Protein AF-A0A1V4WKY7-F1 (afdb_monomer_lite)

Radius of gyration: 33.49 Å; chains: 1; bounding box: 88×58×80 Å

Foldseek 3Di:
DDDDDDDDDDDDDDDDDDDPPPPPPDVVVVVVVCQVPDDPVVVVVVVVVVVVVVCVVCQVVQHWDKDADPDPVAGIWTQTNVRDIDGHHDPVSVLVVCVVVVNHD

Sequence (105 aa):
MKKKRAMNESSATSKQGKVPSVEKFDPLRDALYEFATMSIEDREKLAAESVRKAIAETHAAGLPSCHASDREDYKLCFLFPDGHREYFNTIEEGDAILEKHGLKR

Secondary structure (DSSP, 8-state):
------------------PPP-----HHHHHHHHHHHS-HHHHHHHHHHHHHHHHHHHHHTT--EEEE-SSTT-SEEEE-TTS-EEEESSHHHHHHHHHHTT---

pLDDT: mean 83.31, std 21.12, range [36.69, 98.06]

Structure (mmCIF, N/CA/C/O backbone):
data_AF-A0A1V4WKY7-F1
#
_entry.id   AF-A0A1V4WKY7-F1
#
loop_
_atom_site.group_PDB
_atom_site.id
_atom_site.type_symbol
_atom_site.label_atom_id
_atom_site.label_alt_id
_atom_site.label_comp_id
_atom_site.label_asym_id
_atom_site.label_entity_id
_atom_site.label_seq_id
_atom_site.pdbx_PDB_ins_code
_atom_site.Cartn_x
_atom_site.Cartn_y
_atom_site.Cartn_z
_atom_site.occupancy
_atom_site.B_iso_or_equiv
_atom_site.auth_seq_id
_atom_site.auth_comp_id
_atom_site.auth_asym_id
_atom_site.auth_atom_id
_atom_site.pdbx_PDB_model_num
ATOM 1 N N . MET A 1 1 ? -67.444 46.608 62.938 1.00 40.72 1 MET A N 1
ATOM 2 C CA . MET A 1 1 ? -67.984 45.834 61.790 1.00 40.72 1 MET A CA 1
ATOM 3 C C . MET A 1 1 ? -67.026 46.041 60.612 1.00 40.72 1 MET A C 1
ATOM 5 O O . MET A 1 1 ? -66.817 47.185 60.257 1.00 40.72 1 MET A O 1
ATOM 9 N N . LYS A 1 2 ? -66.164 45.071 60.244 1.00 38.47 2 LYS A N 1
ATOM 10 C CA . LYS A 1 2 ? -66.380 43.988 59.239 1.00 38.47 2 LYS A CA 1
ATOM 11 C C . LYS A 1 2 ? -66.787 44.589 57.871 1.00 38.47 2 LYS A C 1
ATOM 13 O O . LYS A 1 2 ? -67.861 45.156 57.809 1.00 38.47 2 LYS A O 1
ATOM 18 N N . LYS A 1 3 ? -66.016 44.528 56.773 1.00 43.56 3 LYS A N 1
ATOM 19 C CA . LYS A 1 3 ? -65.527 43.353 56.004 1.00 43.56 3 LYS A CA 1
ATOM 20 C C . LYS A 1 3 ? -64.457 43.828 54.987 1.00 43.56 3 LYS A C 1
ATOM 22 O O . LYS A 1 3 ? -64.659 44.849 54.352 1.00 43.56 3 LYS A O 1
ATOM 27 N N . LYS A 1 4 ? -63.249 43.250 54.984 1.00 46.62 4 LYS A N 1
ATOM 28 C CA . LYS A 1 4 ? -62.747 42.099 54.182 1.00 46.62 4 LYS A CA 1
ATOM 29 C C . LYS A 1 4 ? -62.306 42.450 52.745 1.00 46.62 4 LYS A C 1
ATOM 31 O O . LYS A 1 4 ? -63.135 42.598 51.859 1.00 46.62 4 LYS A O 1
ATOM 36 N N . ARG A 1 5 ? -60.978 42.454 52.547 1.00 45.88 5 ARG A N 1
ATOM 37 C CA . ARG A 1 5 ? -60.290 42.147 51.280 1.00 45.88 5 ARG A CA 1
ATOM 38 C C . ARG A 1 5 ? -60.575 40.687 50.880 1.00 45.88 5 ARG A C 1
ATOM 40 O O . ARG A 1 5 ? -60.471 39.805 51.730 1.00 45.88 5 ARG A O 1
ATOM 47 N N . ALA A 1 6 ? -60.863 40.459 49.604 1.00 45.25 6 ALA A N 1
ATOM 48 C CA . ALA A 1 6 ? -60.727 39.193 48.872 1.00 45.25 6 ALA A CA 1
ATOM 49 C C . ALA A 1 6 ? -60.013 39.588 47.563 1.00 45.25 6 ALA A C 1
ATOM 51 O O . ALA A 1 6 ? -60.453 40.536 46.923 1.00 45.25 6 ALA A O 1
ATOM 52 N N . MET A 1 7 ? -58.761 39.220 47.281 1.00 37.47 7 MET A N 1
ATOM 53 C CA . MET A 1 7 ? -58.179 37.912 46.948 1.00 37.47 7 MET A CA 1
ATOM 54 C C . MET A 1 7 ? -58.867 37.147 45.807 1.00 37.47 7 MET A C 1
ATOM 56 O O . MET A 1 7 ? -59.985 36.682 45.976 1.00 37.47 7 MET A O 1
ATOM 60 N N . ASN A 1 8 ? -58.065 36.973 44.743 1.00 37.97 8 ASN A N 1
ATOM 61 C CA . ASN A 1 8 ? -58.014 35.911 43.733 1.00 37.97 8 ASN A CA 1
ATOM 62 C C . ASN A 1 8 ? -59.199 35.702 42.783 1.00 37.97 8 ASN A C 1
ATOM 64 O O . ASN A 1 8 ? -60.292 35.366 43.204 1.00 37.97 8 ASN A O 1
ATOM 68 N N . GLU A 1 9 ? -58.906 35.739 41.479 1.00 36.69 9 GLU A N 1
ATOM 69 C CA . GLU A 1 9 ? -58.621 34.518 40.708 1.00 36.69 9 GLU A CA 1
ATOM 70 C C . GLU A 1 9 ? -57.941 34.896 39.380 1.00 36.69 9 GLU A C 1
ATOM 72 O O . GLU A 1 9 ? -58.552 35.447 38.468 1.00 36.69 9 GLU A O 1
ATOM 77 N N . SER A 1 10 ? -56.629 34.649 39.301 1.00 41.56 10 SER A N 1
ATOM 78 C CA . SER A 1 10 ? -55.885 34.662 38.041 1.00 41.56 10 SER A CA 1
ATOM 79 C C . SER A 1 10 ? -56.159 33.339 37.341 1.00 41.56 10 SER A C 1
ATOM 81 O O . SER A 1 10 ? -55.883 32.268 37.885 1.00 41.56 10 SER A O 1
ATOM 83 N N . SER A 1 11 ? -56.756 33.432 36.160 1.00 42.91 11 SER A N 1
ATOM 84 C CA . SER A 1 11 ? -57.131 32.316 35.307 1.00 42.91 11 SER A CA 1
ATOM 85 C C . SER A 1 11 ? -55.936 31.412 35.013 1.00 42.91 11 SER A C 1
ATOM 87 O O . SER A 1 11 ? -54.947 31.830 34.406 1.00 42.91 11 SER A O 1
ATOM 89 N N . ALA A 1 12 ? -56.073 30.146 35.396 1.00 46.88 12 ALA A N 1
ATOM 90 C CA . ALA A 1 12 ? -55.247 29.064 34.907 1.00 46.88 12 ALA A CA 1
ATOM 91 C C . ALA A 1 12 ? -55.397 28.948 33.383 1.00 46.88 12 ALA A C 1
ATOM 93 O O . ALA A 1 12 ? -56.441 28.552 32.871 1.00 46.88 12 ALA A O 1
ATOM 94 N N . THR A 1 13 ? -54.324 29.237 32.655 1.00 40.91 13 THR A N 1
ATOM 95 C CA . THR A 1 13 ? -54.099 28.661 31.329 1.00 40.91 13 THR A CA 1
ATOM 96 C C . THR A 1 13 ? -52.774 27.929 31.365 1.00 40.91 13 THR A C 1
ATOM 98 O O . THR A 1 13 ? -51.706 28.519 31.213 1.00 40.91 13 THR A O 1
ATOM 101 N N . SER A 1 14 ? -52.864 26.620 31.585 1.00 50.03 14 SER A N 1
ATOM 102 C CA . SER A 1 14 ? -51.807 25.675 31.267 1.00 50.03 14 SER A CA 1
ATOM 103 C C . SER A 1 14 ? -51.490 25.782 29.776 1.00 50.03 14 SER A C 1
ATOM 105 O O . SER A 1 14 ? -52.348 25.488 28.940 1.00 50.03 14 SER A O 1
ATOM 107 N N . LYS A 1 15 ? -50.267 26.169 29.426 1.00 52.97 15 LYS A N 1
ATOM 108 C CA . LYS A 1 15 ? -49.705 25.842 28.117 1.00 52.97 15 LYS A CA 1
ATOM 109 C C . LYS A 1 15 ? -48.376 25.148 28.334 1.00 52.97 15 LYS A C 1
ATOM 111 O O . LYS A 1 15 ? -47.514 25.633 29.060 1.00 52.97 15 LYS A O 1
ATOM 116 N N . GLN A 1 16 ? -48.348 23.950 27.766 1.00 42.03 16 GLN A N 1
ATOM 117 C CA . GLN A 1 16 ? -47.354 22.900 27.849 1.00 42.03 16 GLN A CA 1
ATOM 118 C C . GLN A 1 16 ? -45.920 23.417 27.993 1.00 42.03 16 GLN A C 1
ATOM 120 O O . GLN A 1 16 ? -45.460 24.246 27.207 1.00 42.03 16 GLN A O 1
ATOM 125 N N . GLY A 1 17 ? -45.197 22.837 28.955 1.00 43.53 17 GLY A N 1
ATOM 126 C CA . GLY A 1 17 ? -43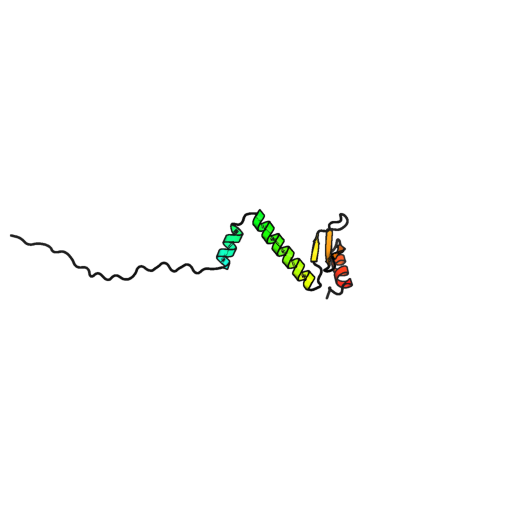.744 22.870 28.957 1.00 43.53 17 GLY A CA 1
ATOM 127 C C . GLY A 1 17 ? -43.234 22.436 27.586 1.00 43.53 17 GLY A C 1
ATOM 128 O O . GLY A 1 17 ? -43.633 21.400 27.054 1.00 43.53 17 GLY A O 1
ATOM 129 N N . LYS A 1 18 ? -42.389 23.276 26.995 1.00 44.59 18 LYS A N 1
ATOM 130 C CA . LYS A 1 18 ? -41.635 22.952 25.793 1.00 44.59 18 LYS A CA 1
ATOM 131 C C . LYS A 1 18 ? -40.777 21.737 26.136 1.00 44.59 18 LYS A C 1
ATOM 133 O O . LYS A 1 18 ? -39.793 21.866 26.859 1.00 44.59 18 LYS A O 1
ATOM 138 N N . VAL A 1 19 ? -41.201 20.562 25.678 1.00 48.84 19 VAL A N 1
ATOM 139 C CA . VAL A 1 19 ? -40.383 19.349 25.709 1.00 48.84 19 VAL A CA 1
ATOM 140 C C . VAL A 1 19 ? -39.058 19.731 25.045 1.00 48.84 19 VAL A C 1
ATOM 142 O O . VAL A 1 19 ? -39.107 20.293 23.942 1.00 48.84 19 VAL A O 1
ATOM 145 N N . PRO A 1 20 ? -37.896 19.556 25.702 1.00 47.28 20 PRO A N 1
ATOM 146 C CA . PRO A 1 20 ? -36.627 19.860 25.065 1.00 47.28 20 PRO A CA 1
ATOM 147 C C . PRO A 1 20 ? -36.578 19.057 23.770 1.00 47.28 20 PRO A C 1
ATOM 149 O O . PRO A 1 20 ? -36.844 17.855 23.761 1.00 47.28 20 PRO A O 1
ATOM 152 N N . SER A 1 21 ? -36.353 19.759 22.661 1.00 52.69 21 SER A N 1
ATOM 153 C CA . SER A 1 21 ? -36.170 19.138 21.359 1.00 52.69 21 SER A CA 1
ATOM 154 C C . SER A 1 21 ? -35.102 18.071 21.519 1.00 52.69 21 SER A C 1
ATOM 156 O O . SER A 1 21 ? -33.977 18.408 21.884 1.00 52.69 21 SER A O 1
ATOM 158 N N . VAL A 1 22 ? -35.478 16.812 21.294 1.00 56.19 22 VAL A N 1
ATOM 159 C CA . VAL A 1 22 ? -34.547 15.688 21.214 1.00 56.19 22 VAL A CA 1
ATOM 160 C C . VAL A 1 22 ? -33.422 16.142 20.290 1.00 56.19 22 VAL A C 1
ATOM 162 O O . VAL A 1 22 ? -33.697 16.492 19.137 1.00 56.19 22 VAL A O 1
ATOM 165 N N . GLU A 1 23 ? -32.205 16.280 20.825 1.00 62.53 23 GLU A N 1
ATOM 166 C CA . GLU A 1 23 ? -31.050 16.662 20.019 1.00 62.53 23 GLU A CA 1
ATOM 167 C C . GLU A 1 23 ? -31.008 15.722 18.821 1.00 62.53 23 GLU A C 1
ATOM 169 O O . GLU A 1 23 ? -31.049 14.499 18.970 1.00 62.53 23 GLU A O 1
ATOM 174 N N . LYS A 1 24 ? -31.032 16.299 17.620 1.00 63.31 24 LYS A N 1
ATOM 175 C CA . LYS A 1 24 ? -30.932 15.518 16.396 1.00 63.31 24 LYS A CA 1
ATOM 176 C C . LYS A 1 24 ? -29.623 14.742 16.465 1.00 63.31 24 LYS A C 1
ATOM 178 O O . LYS A 1 24 ? -28.566 15.347 16.607 1.00 63.31 24 LYS A O 1
ATOM 183 N N . PHE A 1 25 ? -29.744 13.425 16.371 1.00 65.06 25 PHE A N 1
ATOM 184 C CA . PHE A 1 25 ? -28.647 12.493 16.177 1.00 65.06 25 PHE A CA 1
ATOM 185 C C . PHE A 1 25 ? -27.837 12.971 14.965 1.00 65.06 25 PHE A C 1
ATOM 187 O O . PHE A 1 25 ? -28.341 12.946 13.839 1.00 65.06 25 PHE A O 1
ATOM 194 N N . ASP A 1 26 ? -26.638 13.496 15.206 1.00 83.88 26 ASP A N 1
ATOM 195 C CA . ASP A 1 26 ? -25.696 13.852 14.152 1.00 83.88 26 ASP A CA 1
ATOM 196 C C . ASP A 1 26 ? -24.636 12.746 14.124 1.00 83.88 26 ASP A C 1
ATOM 198 O O . ASP A 1 26 ? -23.714 12.757 14.944 1.00 83.88 26 ASP A O 1
ATOM 202 N N . PRO A 1 27 ? -24.766 11.767 13.213 1.00 84.56 27 PRO A N 1
ATOM 203 C CA . PRO A 1 27 ? -23.890 10.603 13.196 1.00 84.56 27 PRO A CA 1
ATOM 204 C C . PRO A 1 27 ? -22.424 10.973 12.939 1.00 84.56 27 PRO A C 1
ATOM 206 O O . PRO A 1 27 ? -21.537 10.230 13.345 1.00 84.56 27 PRO A O 1
ATOM 209 N N . LEU A 1 28 ? -22.148 12.115 12.298 1.00 88.94 28 LEU A N 1
ATOM 210 C CA . LEU A 1 28 ? -20.782 12.605 12.112 1.00 88.94 28 LEU A CA 1
ATOM 211 C C . LEU A 1 28 ? -20.226 13.182 13.411 1.00 88.94 28 LEU A C 1
ATOM 213 O O . LEU A 1 28 ? -19.090 12.879 13.770 1.00 88.94 28 LEU A O 1
ATOM 217 N N . ARG A 1 29 ? -21.019 13.985 14.131 1.00 89.75 29 ARG A N 1
ATOM 218 C CA . ARG A 1 29 ? -20.627 14.525 15.442 1.00 89.75 29 ARG A CA 1
ATOM 219 C C . ARG A 1 29 ? -20.303 13.400 16.419 1.00 89.75 29 ARG A C 1
ATOM 221 O O . ARG A 1 29 ? -19.265 13.446 17.076 1.00 89.75 29 ARG A O 1
ATOM 228 N N . ASP A 1 30 ? -21.179 12.406 16.492 1.00 89.38 30 ASP A N 1
ATOM 229 C CA . ASP A 1 30 ? -21.063 11.324 17.462 1.00 89.38 30 ASP A CA 1
ATOM 230 C C . ASP A 1 30 ? -19.881 10.402 17.107 1.00 89.38 30 ASP A C 1
ATOM 232 O O . ASP A 1 30 ? -19.055 10.118 17.972 1.00 89.38 30 ASP A O 1
ATOM 236 N N . ALA A 1 31 ? -19.684 10.062 15.825 1.00 89.25 31 ALA A N 1
ATOM 237 C CA . ALA A 1 31 ? -18.517 9.294 15.376 1.00 89.25 31 ALA A CA 1
ATOM 238 C C . ALA A 1 31 ? -17.182 10.027 15.607 1.00 89.25 31 ALA A C 1
ATOM 240 O O . ALA A 1 31 ? -16.183 9.411 15.983 1.00 89.25 31 ALA A O 1
ATOM 241 N N . LEU A 1 32 ? -17.142 11.351 15.407 1.00 91.06 32 LEU A N 1
ATOM 242 C CA . LEU A 1 32 ? -15.952 12.153 15.706 1.00 91.06 32 LEU A CA 1
ATOM 243 C C . LEU A 1 32 ? -15.659 12.190 17.207 1.00 91.06 32 LEU A C 1
ATOM 245 O O . LEU A 1 32 ? -14.493 12.138 17.600 1.00 91.06 32 LEU A O 1
ATOM 249 N N . TYR A 1 33 ? -16.696 12.263 18.043 1.00 92.31 33 TYR A N 1
ATOM 250 C CA . TYR A 1 33 ? -16.546 12.215 19.493 1.00 92.31 33 TYR A CA 1
ATOM 251 C C . TYR A 1 33 ? -16.051 10.842 19.966 1.00 92.31 33 TYR A C 1
ATOM 253 O O . TYR A 1 33 ? -15.104 10.775 20.750 1.00 92.31 33 TYR A O 1
ATOM 261 N N . GLU A 1 34 ? -16.620 9.752 19.444 1.00 91.69 34 GLU A N 1
ATOM 262 C CA . GLU A 1 34 ? -16.135 8.390 19.693 1.00 91.69 34 GLU A CA 1
ATOM 263 C C . GLU A 1 34 ? -14.660 8.263 19.305 1.00 91.69 34 GLU A C 1
ATOM 265 O O . GLU A 1 34 ? -13.833 7.899 20.138 1.00 91.69 34 GLU A O 1
ATOM 270 N N . PHE A 1 35 ? -14.285 8.673 18.089 1.00 92.38 35 PHE A N 1
ATOM 271 C CA . PHE A 1 35 ? -12.892 8.627 17.646 1.00 92.38 35 PHE A CA 1
ATOM 272 C C . PHE A 1 35 ? -11.950 9.461 18.527 1.00 92.38 35 PHE A C 1
ATOM 274 O O . PHE A 1 35 ? -10.849 9.014 18.858 1.00 92.38 35 PHE A O 1
ATOM 281 N N . ALA A 1 36 ? -12.364 10.668 18.920 1.00 92.12 36 ALA A N 1
ATOM 282 C CA . ALA A 1 36 ? -11.559 11.557 19.754 1.00 92.12 36 ALA A CA 1
ATOM 283 C C . ALA A 1 36 ? -11.343 11.005 21.172 1.00 92.12 36 ALA A C 1
ATOM 285 O O . ALA A 1 36 ? -10.318 11.298 21.792 1.00 92.12 36 ALA A O 1
ATOM 286 N N . THR A 1 37 ? -12.292 10.208 21.668 1.00 96.38 37 THR A N 1
ATOM 287 C CA . THR A 1 37 ? -12.271 9.621 23.015 1.00 96.38 37 THR A CA 1
ATOM 288 C C . THR A 1 37 ? -11.741 8.186 23.060 1.00 96.38 37 THR A C 1
ATOM 290 O O . THR A 1 37 ? -11.497 7.676 24.153 1.00 96.38 37 THR A O 1
ATOM 293 N N . MET A 1 38 ? -11.487 7.551 21.910 1.00 95.69 38 MET A N 1
ATOM 294 C CA . MET A 1 38 ? -10.845 6.235 21.840 1.00 95.69 38 MET A CA 1
ATOM 295 C C . MET A 1 38 ? -9.450 6.225 22.478 1.00 95.69 38 MET A C 1
ATOM 297 O O . MET A 1 38 ? -8.691 7.205 22.434 1.00 95.69 38 MET A O 1
ATOM 301 N N . SER A 1 39 ? -9.063 5.059 22.998 1.00 97.69 39 SER A N 1
ATOM 302 C CA . SER A 1 39 ? -7.687 4.810 23.417 1.00 97.69 39 SER A CA 1
ATOM 303 C C . SER A 1 39 ? -6.714 4.926 22.229 1.00 97.69 39 SER A C 1
ATOM 305 O O . SER A 1 39 ? -7.111 4.985 21.060 1.00 97.69 39 SER A O 1
ATOM 307 N N . ILE A 1 40 ? -5.414 5.024 22.513 1.00 95.62 40 ILE A N 1
ATOM 308 C CA . ILE A 1 40 ? -4.392 5.000 21.454 1.00 95.62 40 ILE A CA 1
ATOM 309 C C . ILE A 1 40 ? -4.374 3.620 20.783 1.00 95.62 40 ILE A C 1
ATOM 311 O O . ILE A 1 40 ? -4.385 3.552 19.559 1.00 95.62 40 ILE A O 1
ATOM 315 N N . GLU A 1 41 ? -4.449 2.545 21.570 1.00 96.94 41 GLU A N 1
ATOM 316 C CA . GLU A 1 41 ? -4.460 1.160 21.081 1.00 96.94 41 GLU A CA 1
ATOM 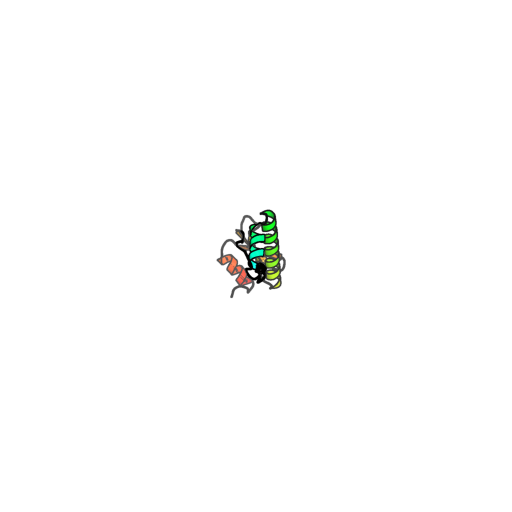317 C C . GLU A 1 41 ? -5.637 0.890 20.128 1.00 96.94 41 GLU A C 1
ATOM 319 O O . GLU A 1 41 ? -5.457 0.343 19.040 1.00 96.94 41 GLU A O 1
ATOM 324 N N . ASP A 1 42 ? -6.843 1.346 20.478 1.00 95.69 42 ASP A N 1
ATOM 325 C CA . ASP A 1 42 ? -8.019 1.181 19.614 1.00 95.69 42 ASP A CA 1
ATOM 326 C C . ASP A 1 42 ? -7.893 1.990 18.320 1.00 95.69 42 ASP A C 1
ATOM 328 O O . ASP A 1 42 ? -8.290 1.525 17.248 1.00 95.69 42 ASP A O 1
ATOM 332 N N . ARG A 1 43 ? -7.288 3.184 18.387 1.00 95.25 43 ARG A N 1
ATOM 333 C CA . ARG A 1 43 ? -6.996 3.992 17.196 1.00 95.25 43 ARG A CA 1
ATOM 334 C C . ARG A 1 43 ? -5.972 3.320 16.289 1.00 95.25 43 ARG A C 1
ATOM 336 O O . ARG A 1 43 ? -6.166 3.315 15.075 1.00 95.25 43 ARG A O 1
ATOM 343 N N . GLU A 1 44 ? -4.924 2.726 16.852 1.00 96.50 44 GLU A N 1
ATOM 344 C CA . GLU A 1 44 ? -3.935 1.950 16.099 1.00 96.50 44 GLU A CA 1
ATOM 345 C C . GLU A 1 44 ? -4.581 0.738 15.423 1.00 96.50 44 GLU A C 1
ATOM 347 O O . GLU A 1 44 ? -4.349 0.491 14.236 1.00 96.50 44 GLU A O 1
ATOM 352 N N . LYS A 1 45 ? -5.461 0.021 16.132 1.00 96.31 45 LYS A N 1
ATOM 353 C CA . LYS A 1 45 ? -6.206 -1.110 15.573 1.00 96.31 45 LYS A CA 1
ATOM 354 C C . LYS A 1 45 ? -7.128 -0.683 14.430 1.00 96.31 45 LYS A C 1
ATOM 356 O O . LYS A 1 45 ? -7.102 -1.308 13.367 1.00 96.31 45 LYS A O 1
ATOM 361 N N . LEU A 1 46 ? -7.897 0.391 14.618 1.00 95.06 46 LEU A N 1
ATOM 362 C CA . LEU A 1 46 ? -8.776 0.944 13.586 1.00 95.06 46 LEU A CA 1
ATOM 363 C C . LEU A 1 46 ? -7.979 1.371 12.344 1.00 95.06 46 LEU A C 1
ATOM 365 O O . LEU A 1 46 ? -8.376 1.075 11.212 1.00 95.06 46 LEU A O 1
ATOM 369 N N . ALA A 1 47 ? -6.834 2.029 12.542 1.00 94.12 47 ALA A N 1
ATOM 370 C CA . ALA A 1 47 ? -5.943 2.422 11.457 1.00 94.12 47 ALA A CA 1
ATOM 371 C C . ALA A 1 47 ? -5.389 1.196 10.714 1.00 94.12 47 ALA A C 1
ATOM 373 O O . ALA A 1 47 ? -5.468 1.137 9.487 1.00 94.12 47 ALA A O 1
ATOM 374 N N . ALA A 1 48 ? -4.907 0.181 11.435 1.00 94.81 48 ALA A N 1
ATOM 375 C CA . ALA A 1 48 ? -4.390 -1.050 10.840 1.00 94.81 48 ALA A CA 1
ATOM 376 C C . ALA A 1 48 ? -5.460 -1.799 10.025 1.00 94.81 48 ALA A C 1
ATOM 378 O O . ALA A 1 48 ? -5.184 -2.289 8.930 1.00 94.81 48 ALA A O 1
ATOM 379 N N . GLU A 1 49 ? -6.696 -1.878 10.524 1.00 96.62 49 GLU A N 1
ATOM 380 C CA . GLU A 1 49 ? -7.821 -2.459 9.783 1.00 96.62 49 GLU A CA 1
ATOM 381 C C . GLU A 1 49 ? -8.157 -1.671 8.516 1.00 96.62 49 GLU A C 1
ATOM 383 O O . GLU A 1 49 ? -8.387 -2.274 7.466 1.00 96.62 49 GLU A O 1
ATOM 388 N N . SER A 1 50 ? -8.137 -0.342 8.594 1.00 95.88 50 SER A N 1
ATOM 389 C CA . SER A 1 50 ? -8.394 0.535 7.448 1.00 95.88 50 SER A CA 1
ATOM 390 C C . SER A 1 50 ? -7.321 0.376 6.369 1.00 95.88 50 SER A C 1
ATOM 392 O O . SER A 1 50 ? -7.646 0.207 5.195 1.00 95.88 50 SER A O 1
ATOM 394 N N . VAL A 1 51 ? -6.044 0.331 6.763 1.00 94.44 51 VAL A N 1
ATOM 395 C CA . VAL A 1 51 ? -4.916 0.101 5.846 1.00 94.44 51 VAL A CA 1
ATOM 396 C C . VAL A 1 51 ? -5.008 -1.278 5.188 1.00 94.44 51 VAL A C 1
ATOM 398 O O . VAL A 1 51 ? -4.838 -1.383 3.975 1.00 94.44 51 VAL A O 1
ATOM 401 N N . ARG A 1 52 ? -5.344 -2.335 5.943 1.00 95.56 52 ARG A N 1
ATOM 402 C CA . ARG A 1 52 ? -5.540 -3.684 5.377 1.00 95.56 52 ARG A CA 1
ATOM 403 C C . ARG A 1 52 ? -6.629 -3.712 4.305 1.00 95.56 52 ARG A C 1
ATOM 405 O O . ARG A 1 52 ? -6.426 -4.336 3.267 1.00 95.56 52 ARG A O 1
ATOM 412 N N . LYS A 1 53 ? -7.756 -3.030 4.537 1.00 97.25 53 LYS A N 1
ATOM 413 C CA . LYS A 1 53 ? -8.839 -2.919 3.547 1.00 97.25 53 LYS A CA 1
ATOM 414 C C . LYS A 1 53 ? -8.379 -2.172 2.296 1.00 97.25 53 LYS A C 1
ATOM 416 O O . LYS A 1 53 ? -8.560 -2.687 1.200 1.00 97.25 53 LYS A O 1
ATOM 421 N N . ALA A 1 54 ? -7.706 -1.033 2.457 1.00 96.44 54 ALA A N 1
ATOM 422 C CA . ALA A 1 54 ? -7.193 -0.253 1.331 1.00 96.44 54 ALA A CA 1
ATOM 423 C C . ALA A 1 54 ? -6.190 -1.045 0.470 1.00 96.44 54 ALA A C 1
ATOM 425 O O . ALA A 1 54 ? -6.257 -1.000 -0.759 1.00 96.44 54 ALA A O 1
ATOM 426 N N . ILE A 1 55 ? -5.288 -1.813 1.094 1.00 95.94 55 ILE A N 1
ATOM 427 C CA . ILE A 1 55 ? -4.357 -2.696 0.374 1.00 95.94 55 ILE A CA 1
ATOM 428 C C . ILE A 1 55 ? -5.127 -3.775 -0.390 1.00 95.94 55 ILE A C 1
ATOM 430 O O . ILE A 1 55 ? -4.868 -3.977 -1.573 1.00 95.94 55 ILE A O 1
ATOM 434 N N . ALA A 1 56 ? -6.089 -4.438 0.259 1.00 96.56 56 ALA A N 1
ATOM 435 C CA . ALA A 1 56 ? -6.885 -5.487 -0.372 1.00 96.56 56 ALA A CA 1
ATOM 436 C C . ALA A 1 56 ? -7.682 -4.964 -1.580 1.00 96.56 56 ALA A C 1
ATOM 438 O O . ALA A 1 56 ? -7.702 -5.612 -2.622 1.00 96.56 56 ALA A O 1
ATOM 439 N N . GLU A 1 57 ? -8.291 -3.781 -1.472 1.00 97.81 57 GLU A N 1
ATOM 440 C CA . GLU A 1 57 ? -9.000 -3.126 -2.579 1.00 97.81 57 GLU A CA 1
ATOM 441 C C . GLU A 1 57 ? -8.050 -2.736 -3.720 1.00 97.81 57 GLU A C 1
ATOM 443 O O . GLU A 1 57 ? -8.353 -2.980 -4.887 1.00 97.81 57 GLU A O 1
ATOM 448 N N . THR A 1 58 ? -6.871 -2.200 -3.390 1.00 96.81 58 THR A N 1
ATOM 449 C CA . THR A 1 58 ? -5.826 -1.864 -4.373 1.00 96.81 58 THR A CA 1
ATOM 450 C C . THR A 1 58 ? -5.377 -3.110 -5.139 1.00 96.81 58 THR A C 1
ATOM 452 O O . THR A 1 58 ? -5.314 -3.104 -6.369 1.00 96.81 58 THR A O 1
ATOM 455 N N . HIS A 1 59 ? -5.133 -4.210 -4.423 1.00 97.31 59 HIS A N 1
ATOM 456 C CA . HIS A 1 59 ? -4.746 -5.487 -5.019 1.00 97.31 59 HIS A CA 1
ATOM 457 C C . HIS A 1 59 ? -5.871 -6.108 -5.851 1.00 97.31 59 HIS A C 1
ATOM 459 O O . HIS A 1 59 ? -5.609 -6.621 -6.937 1.00 97.31 59 HIS A O 1
ATOM 465 N N . ALA A 1 60 ? -7.125 -6.004 -5.404 1.00 97.06 60 ALA A N 1
ATOM 466 C CA . ALA A 1 60 ? -8.290 -6.450 -6.169 1.00 97.06 60 ALA A CA 1
ATOM 467 C C . ALA A 1 60 ? -8.470 -5.671 -7.485 1.00 97.06 60 ALA A C 1
ATOM 469 O O . ALA A 1 60 ? -8.986 -6.221 -8.456 1.00 97.06 60 ALA A O 1
ATOM 470 N N . ALA A 1 61 ? -8.005 -4.419 -7.545 1.00 96.25 61 ALA A N 1
ATOM 471 C CA . ALA A 1 61 ? -7.959 -3.617 -8.767 1.00 96.25 61 ALA A CA 1
ATOM 472 C C . ALA A 1 61 ? -6.771 -3.957 -9.692 1.00 96.25 61 ALA A C 1
ATOM 474 O O . ALA A 1 61 ? -6.606 -3.322 -10.733 1.00 96.25 61 ALA A O 1
ATOM 475 N N . GLY A 1 62 ? -5.936 -4.938 -9.330 1.00 95.31 62 GLY A N 1
ATOM 476 C CA . GLY A 1 62 ? -4.746 -5.320 -10.092 1.00 95.31 62 GLY A CA 1
ATOM 477 C C . GLY A 1 62 ? -3.564 -4.360 -9.928 1.00 95.31 62 GLY A C 1
ATOM 478 O O . GLY A 1 62 ? -2.628 -4.412 -10.722 1.00 95.31 62 GLY A O 1
ATOM 479 N N . LEU A 1 63 ? -3.597 -3.479 -8.924 1.00 96.69 63 LEU A N 1
ATOM 480 C CA . LEU A 1 63 ? -2.573 -2.459 -8.700 1.00 96.69 63 LEU A CA 1
ATOM 481 C C . LEU A 1 63 ? -1.630 -2.857 -7.553 1.00 96.69 63 LEU A C 1
ATOM 483 O O . LEU A 1 63 ? -2.063 -3.514 -6.604 1.00 96.69 63 LEU A O 1
ATOM 487 N N . PRO A 1 64 ? -0.349 -2.451 -7.590 1.00 97.44 64 PRO A N 1
ATOM 488 C CA . PRO A 1 64 ? 0.556 -2.605 -6.462 1.00 97.44 64 PRO A CA 1
ATOM 489 C C . PRO A 1 64 ? 0.241 -1.598 -5.349 1.00 97.44 64 PRO A C 1
ATOM 491 O O . PRO A 1 64 ? -0.301 -0.520 -5.587 1.00 97.44 64 PRO A O 1
ATOM 494 N N . SER A 1 65 ? 0.655 -1.923 -4.125 1.00 97.06 65 SER A N 1
ATOM 495 C CA . SER A 1 65 ? 0.697 -0.983 -2.994 1.00 97.06 65 SER A CA 1
ATOM 496 C C . SER A 1 65 ? 2.146 -0.641 -2.635 1.00 97.06 65 SER A C 1
ATOM 498 O O . SER A 1 65 ? 3.036 -1.472 -2.800 1.00 97.06 65 SER A O 1
ATOM 500 N N . CYS A 1 66 ? 2.403 0.583 -2.169 1.00 96.31 66 CYS A N 1
ATOM 501 C CA . CYS A 1 66 ? 3.743 1.042 -1.785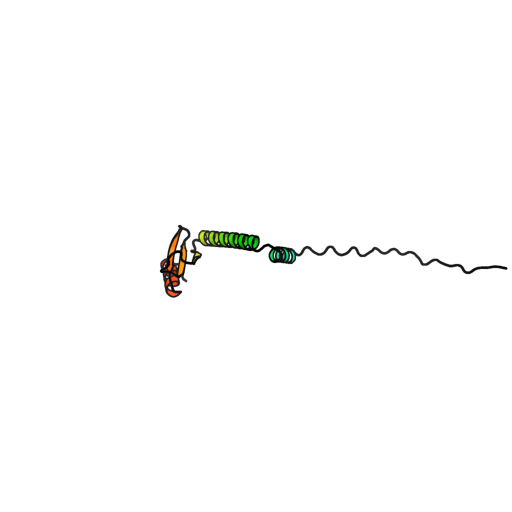 1.00 96.31 66 CYS A CA 1
ATOM 502 C C . CYS A 1 66 ? 3.973 0.857 -0.277 1.00 96.31 66 CYS A C 1
ATOM 504 O O . CYS A 1 66 ? 3.121 1.237 0.526 1.00 96.31 66 CYS A O 1
ATOM 506 N N . HIS A 1 67 ? 5.122 0.293 0.099 1.00 95.25 67 HIS A N 1
ATOM 507 C CA . HIS A 1 67 ? 5.495 -0.036 1.478 1.00 95.25 67 HIS A CA 1
ATOM 508 C C . HIS A 1 67 ? 6.927 0.393 1.786 1.00 95.25 67 HIS A C 1
ATOM 510 O O . HIS A 1 67 ? 7.756 0.525 0.884 1.00 95.25 67 HIS A O 1
ATOM 516 N N . ALA A 1 68 ? 7.239 0.526 3.076 1.00 94.88 68 ALA A N 1
ATOM 517 C CA . ALA A 1 68 ? 8.625 0.542 3.527 1.00 94.88 68 ALA A CA 1
ATOM 518 C C . ALA A 1 68 ? 9.320 -0.775 3.144 1.00 94.88 68 ALA A C 1
ATOM 520 O O . ALA A 1 68 ? 8.709 -1.847 3.180 1.00 94.88 68 ALA A O 1
ATOM 521 N N . SER A 1 69 ? 10.589 -0.678 2.754 1.00 95.56 69 SER A N 1
ATOM 522 C CA . SER A 1 69 ? 11.416 -1.845 2.454 1.00 95.56 69 SER A CA 1
ATOM 523 C C . SER A 1 69 ? 11.714 -2.650 3.722 1.00 95.56 69 SER A C 1
ATOM 525 O O . SER A 1 69 ? 11.964 -2.086 4.786 1.00 95.56 69 SER A O 1
ATOM 527 N N . ASP A 1 70 ? 11.727 -3.973 3.589 1.00 93.56 70 ASP A N 1
ATOM 528 C CA . ASP A 1 70 ? 12.255 -4.921 4.574 1.00 93.56 70 ASP A CA 1
ATOM 529 C C . ASP A 1 70 ? 13.747 -5.239 4.356 1.00 93.56 70 ASP A C 1
ATOM 531 O O . ASP A 1 70 ? 14.349 -5.971 5.140 1.00 93.56 70 ASP A O 1
ATOM 535 N N . ARG A 1 71 ? 14.357 -4.677 3.305 1.00 93.50 71 ARG A N 1
ATOM 536 C CA . ARG A 1 71 ? 15.781 -4.805 2.985 1.00 93.50 71 ARG A CA 1
ATOM 537 C C . ARG A 1 71 ? 16.537 -3.512 3.274 1.00 93.50 71 ARG A C 1
ATOM 539 O O . ARG A 1 71 ? 16.047 -2.434 2.946 1.00 93.50 71 ARG A O 1
ATOM 546 N N . GLU A 1 72 ? 17.752 -3.629 3.808 1.00 93.19 72 GLU A N 1
ATOM 547 C CA . GLU A 1 72 ? 18.595 -2.485 4.199 1.00 93.19 72 GLU A CA 1
ATOM 548 C C . GLU A 1 72 ? 19.086 -1.630 3.017 1.0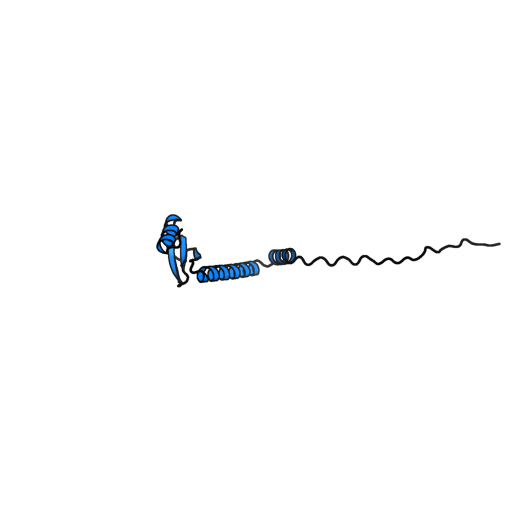0 93.19 72 GLU A C 1
ATOM 550 O O . GLU A 1 72 ? 19.365 -0.445 3.185 1.00 93.19 72 GLU A O 1
ATOM 555 N N . ASP A 1 73 ? 19.191 -2.209 1.818 1.00 96.12 73 ASP A N 1
ATOM 556 C CA . ASP A 1 73 ? 19.690 -1.553 0.603 1.00 96.12 73 ASP A CA 1
ATOM 557 C C . ASP A 1 73 ? 18.637 -0.699 -0.124 1.00 96.12 73 ASP A C 1
ATOM 559 O O . ASP A 1 73 ? 18.970 0.047 -1.053 1.00 96.12 73 ASP A O 1
ATOM 563 N N . TYR A 1 74 ? 17.378 -0.768 0.314 1.00 96.56 74 TYR A N 1
ATOM 564 C CA . TYR A 1 74 ? 16.262 -0.060 -0.301 1.00 96.56 74 TYR A CA 1
ATOM 565 C C . TYR A 1 74 ? 15.421 0.690 0.727 1.00 96.56 74 TYR A C 1
ATOM 567 O O . TYR A 1 74 ? 15.264 0.258 1.864 1.00 96.56 74 TYR A O 1
ATOM 575 N N . LYS A 1 75 ? 14.829 1.815 0.319 1.00 95.75 75 LYS A N 1
ATOM 576 C CA . LYS A 1 75 ? 13.918 2.597 1.171 1.00 95.75 75 LYS A CA 1
ATOM 577 C C . LYS A 1 75 ? 12.477 2.112 1.075 1.00 95.75 75 LYS A C 1
ATOM 579 O O . LYS A 1 75 ? 11.776 2.055 2.085 1.00 95.75 75 LYS A O 1
ATOM 584 N N . LEU A 1 76 ? 12.029 1.781 -0.134 1.00 97.62 76 LEU A N 1
ATOM 585 C CA . LEU A 1 76 ? 10.639 1.452 -0.434 1.00 97.62 76 LEU A CA 1
ATOM 586 C C . LEU A 1 76 ? 10.542 0.205 -1.314 1.00 97.62 76 LEU A C 1
ATOM 588 O O . LEU A 1 76 ? 11.505 -0.195 -1.973 1.00 97.62 76 LEU A O 1
ATOM 592 N N . CYS A 1 77 ? 9.355 -0.393 -1.336 1.00 97.88 77 CYS A N 1
ATOM 593 C CA . CYS A 1 77 ? 8.999 -1.418 -2.305 1.00 97.88 77 CYS A CA 1
ATOM 594 C C . CYS A 1 77 ? 7.541 -1.303 -2.753 1.00 97.88 77 CYS A C 1
ATOM 596 O O . CYS A 1 77 ? 6.663 -0.892 -1.991 1.00 97.88 77 CYS A O 1
ATOM 598 N N . PHE A 1 78 ? 7.278 -1.720 -3.988 1.00 97.94 78 PHE A N 1
ATOM 599 C CA . PHE A 1 78 ? 5.938 -2.057 -4.442 1.00 97.94 78 PHE A CA 1
ATOM 600 C C . PHE A 1 78 ? 5.651 -3.518 -4.115 1.00 97.94 78 PHE A C 1
ATOM 602 O O . PHE A 1 78 ? 6.422 -4.390 -4.503 1.00 97.94 78 PHE A O 1
ATOM 609 N N . LEU A 1 79 ? 4.541 -3.779 -3.423 1.00 97.44 79 LEU A N 1
ATOM 610 C CA . LEU A 1 79 ? 3.976 -5.110 -3.225 1.00 97.44 79 LEU A CA 1
ATOM 611 C C . LEU A 1 79 ? 2.823 -5.310 -4.207 1.00 97.44 79 LEU A C 1
ATOM 613 O O . LEU A 1 79 ? 1.773 -4.666 -4.089 1.00 97.44 79 LEU A O 1
ATOM 617 N N . PHE A 1 80 ? 3.017 -6.220 -5.148 1.00 97.25 80 PHE A N 1
ATOM 618 C CA . PHE A 1 80 ? 2.052 -6.529 -6.192 1.00 97.25 80 PHE A CA 1
ATOM 619 C C . PHE A 1 80 ? 1.008 -7.563 -5.733 1.00 97.25 80 PHE A C 1
ATOM 621 O O . PHE A 1 80 ? 1.225 -8.250 -4.730 1.00 97.25 80 PHE A O 1
ATOM 628 N N . PRO A 1 81 ? -0.136 -7.679 -6.440 1.00 96.69 81 PRO A N 1
ATOM 629 C CA . PRO A 1 81 ? -1.245 -8.551 -6.031 1.00 96.69 81 PRO A CA 1
ATOM 630 C C . PRO A 1 81 ? -0.906 -10.048 -5.937 1.00 96.69 81 PRO A C 1
ATOM 632 O O . PRO A 1 81 ? -1.528 -10.777 -5.171 1.00 96.69 81 PRO A O 1
ATOM 635 N N . ASP A 1 82 ? 0.075 -10.518 -6.704 1.00 96.19 82 ASP A N 1
ATOM 636 C CA . ASP A 1 82 ? 0.584 -11.899 -6.686 1.00 96.19 82 ASP A CA 1
ATOM 637 C C . ASP A 1 82 ? 1.625 -12.149 -5.573 1.00 96.19 82 ASP A C 1
ATOM 639 O O . ASP A 1 82 ? 2.156 -13.253 -5.447 1.00 96.19 82 ASP A O 1
ATOM 643 N N . GLY A 1 83 ? 1.921 -11.130 -4.761 1.00 94.12 83 GLY A N 1
ATOM 644 C CA . GLY A 1 83 ? 2.883 -11.187 -3.668 1.00 94.12 83 GLY A CA 1
ATOM 645 C C . GLY A 1 83 ? 4.326 -10.862 -4.056 1.00 94.12 83 GLY A C 1
ATOM 646 O O . GLY A 1 83 ? 5.180 -10.858 -3.164 1.00 94.12 83 GLY A O 1
ATOM 647 N N . HIS A 1 84 ? 4.633 -10.564 -5.326 1.00 95.38 84 HIS A N 1
ATOM 648 C CA . HIS A 1 84 ? 5.986 -10.146 -5.697 1.00 95.38 84 HIS A CA 1
ATOM 649 C C . HIS A 1 84 ? 6.300 -8.728 -5.199 1.00 95.38 84 HIS A C 1
ATOM 651 O O . HIS A 1 84 ? 5.416 -7.877 -5.064 1.00 95.38 84 HIS A O 1
ATOM 657 N N . ARG A 1 85 ? 7.584 -8.476 -4.913 1.00 97.50 85 ARG A N 1
ATOM 658 C CA . ARG A 1 85 ? 8.085 -7.171 -4.469 1.00 97.50 85 ARG A CA 1
ATOM 659 C C . ARG A 1 85 ? 9.118 -6.628 -5.443 1.00 97.50 85 ARG A C 1
ATOM 661 O O . ARG A 1 85 ? 10.048 -7.346 -5.803 1.00 97.50 85 ARG A O 1
ATOM 668 N N . GLU A 1 86 ? 8.994 -5.355 -5.804 1.00 97.94 86 GLU A N 1
ATOM 669 C CA . GLU A 1 86 ? 10.050 -4.613 -6.502 1.00 97.94 86 GLU A CA 1
ATOM 670 C C . GLU A 1 86 ? 10.493 -3.420 -5.659 1.00 97.94 86 GLU A C 1
ATOM 672 O O . GLU A 1 86 ? 9.668 -2.652 -5.165 1.00 97.94 86 GLU A O 1
ATOM 677 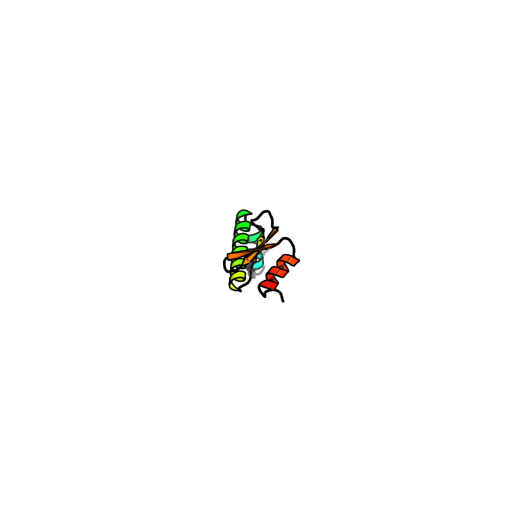N N . TYR A 1 87 ? 11.802 -3.296 -5.464 1.00 98.06 87 TYR A N 1
ATOM 678 C CA . TYR A 1 87 ? 12.411 -2.375 -4.512 1.00 98.06 87 TYR A CA 1
ATOM 679 C C . TYR A 1 87 ? 13.045 -1.180 -5.222 1.00 98.06 87 TYR A C 1
ATOM 681 O O . TYR A 1 87 ? 13.582 -1.330 -6.318 1.00 98.06 87 TYR A O 1
ATOM 689 N N . PHE A 1 88 ? 13.002 -0.006 -4.591 1.00 98.06 88 PHE A N 1
ATOM 690 C CA . PHE A 1 88 ? 13.535 1.231 -5.160 1.00 98.06 88 PHE A CA 1
ATOM 691 C C . PHE A 1 88 ? 13.937 2.245 -4.079 1.00 98.06 88 PHE A C 1
ATOM 693 O O . PHE A 1 88 ? 13.496 2.188 -2.926 1.00 98.06 88 PHE A O 1
ATOM 700 N N . ASN A 1 89 ? 14.807 3.179 -4.458 1.00 97.38 89 ASN A N 1
ATOM 701 C CA . ASN A 1 89 ? 15.361 4.226 -3.601 1.00 97.38 89 ASN A CA 1
ATOM 702 C C . ASN A 1 89 ? 14.968 5.640 -4.034 1.00 97.38 89 ASN A C 1
ATOM 704 O O . ASN A 1 89 ? 14.991 6.550 -3.195 1.00 97.38 89 ASN A O 1
ATOM 708 N N . THR A 1 90 ? 14.615 5.832 -5.306 1.00 97.06 90 THR A N 1
ATOM 709 C CA . THR A 1 90 ? 14.209 7.133 -5.854 1.00 97.06 90 THR A CA 1
ATOM 710 C C . THR A 1 90 ? 12.839 7.074 -6.526 1.00 97.06 90 THR A C 1
ATOM 712 O O . THR A 1 90 ? 12.311 6.001 -6.816 1.00 97.06 90 THR A O 1
ATOM 715 N N . ILE A 1 91 ? 12.245 8.246 -6.762 1.00 95.19 91 ILE A N 1
ATOM 716 C CA . ILE A 1 91 ? 10.950 8.352 -7.447 1.00 95.19 91 ILE A CA 1
ATOM 717 C C . ILE A 1 91 ? 11.073 7.828 -8.880 1.00 95.19 91 ILE A C 1
ATOM 719 O O . ILE A 1 91 ? 10.200 7.102 -9.333 1.00 95.19 91 ILE A O 1
ATOM 723 N N . GLU A 1 92 ? 12.175 8.137 -9.564 1.00 97.12 92 GLU A N 1
ATOM 724 C CA . GLU A 1 92 ? 12.432 7.735 -10.949 1.00 97.12 92 GLU A CA 1
ATOM 725 C C . GLU A 1 92 ? 12.524 6.212 -11.097 1.00 97.12 92 GLU A C 1
ATOM 727 O O . GLU A 1 92 ? 11.995 5.649 -12.053 1.00 97.12 92 GLU A O 1
ATOM 732 N N . GLU A 1 93 ? 13.158 5.533 -10.138 1.00 97.62 93 GLU A N 1
ATOM 733 C CA . GLU A 1 93 ? 13.214 4.070 -10.098 1.00 97.62 93 GLU A CA 1
ATOM 734 C C . GLU A 1 93 ? 11.826 3.459 -9.864 1.00 97.62 93 GLU A C 1
ATOM 736 O O . GLU A 1 93 ? 11.445 2.510 -10.548 1.00 97.62 93 GLU A O 1
ATOM 741 N N . GLY A 1 94 ? 11.045 4.026 -8.937 1.00 96.50 94 GLY A N 1
ATOM 742 C CA . GLY A 1 94 ? 9.663 3.602 -8.705 1.00 96.50 94 GLY A CA 1
ATOM 743 C C . GLY A 1 94 ? 8.792 3.785 -9.951 1.00 96.50 94 GLY A C 1
ATOM 744 O O . GLY A 1 94 ? 8.067 2.882 -10.363 1.00 96.50 94 GLY A O 1
ATOM 745 N N . ASP A 1 95 ? 8.924 4.928 -10.606 1.00 97.12 95 ASP A N 1
ATOM 746 C CA . ASP A 1 95 ? 8.259 5.240 -11.862 1.00 97.12 95 ASP A CA 1
ATOM 747 C C . ASP A 1 95 ? 8.626 4.257 -12.982 1.00 97.12 95 ASP A C 1
ATOM 749 O O . ASP A 1 95 ? 7.744 3.810 -13.714 1.00 97.12 95 ASP A O 1
ATOM 753 N N . ALA A 1 96 ? 9.905 3.894 -13.107 1.00 97.69 96 ALA A N 1
ATOM 754 C CA . ALA A 1 96 ? 10.365 2.916 -14.091 1.00 97.69 96 ALA A CA 1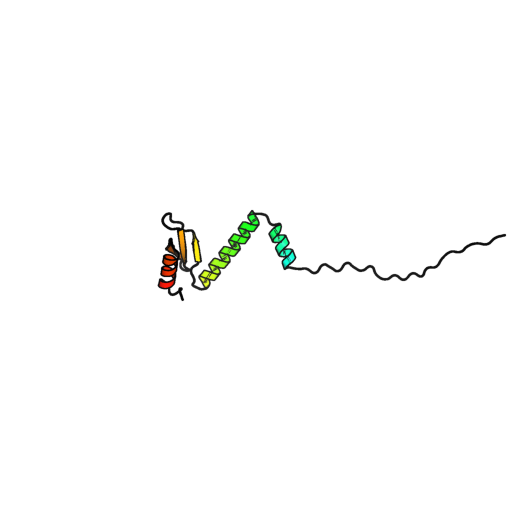
ATOM 755 C C . ALA A 1 96 ? 9.767 1.522 -13.838 1.00 97.69 96 ALA A C 1
ATOM 757 O O . ALA A 1 96 ? 9.418 0.818 -14.788 1.00 97.69 96 ALA A O 1
ATOM 758 N N . ILE A 1 97 ? 9.589 1.130 -12.570 1.00 97.25 97 ILE A N 1
ATOM 759 C CA . ILE A 1 97 ? 8.875 -0.103 -12.208 1.00 97.25 97 ILE A CA 1
ATOM 760 C C . ILE A 1 97 ? 7.413 -0.013 -12.661 1.00 97.25 97 ILE A C 1
ATOM 762 O O . ILE A 1 97 ? 6.914 -0.928 -13.315 1.00 97.25 97 ILE A O 1
ATOM 766 N N . LEU A 1 98 ? 6.718 1.087 -12.365 1.00 96.00 98 LEU A N 1
ATOM 767 C CA . LEU A 1 98 ? 5.323 1.254 -12.782 1.00 96.00 98 LEU A CA 1
ATOM 768 C C . LEU A 1 98 ? 5.175 1.242 -14.311 1.00 96.00 98 LEU A C 1
ATOM 770 O O . LEU A 1 98 ? 4.243 0.630 -14.827 1.00 96.00 98 LEU A O 1
ATOM 774 N N . GLU A 1 99 ? 6.094 1.865 -15.045 1.00 96.56 99 GLU A N 1
ATOM 775 C CA . GLU A 1 99 ? 6.110 1.857 -16.512 1.00 96.56 99 GLU A CA 1
ATOM 776 C C . GLU A 1 99 ? 6.358 0.453 -17.080 1.00 96.56 99 GLU A C 1
ATOM 778 O O . GLU A 1 99 ? 5.613 0.004 -17.951 1.00 96.56 99 GLU A O 1
ATOM 783 N N . LYS A 1 100 ? 7.331 -0.286 -16.530 1.00 96.25 100 LYS A N 1
ATOM 784 C CA . LYS A 1 100 ? 7.617 -1.690 -16.876 1.00 96.25 100 LYS A CA 1
ATOM 785 C C . LYS A 1 100 ? 6.377 -2.587 -16.759 1.00 96.25 100 LYS A C 1
ATOM 787 O O . LYS A 1 100 ? 6.226 -3.514 -17.552 1.00 96.25 100 LYS A O 1
ATOM 792 N N . HIS A 1 101 ? 5.496 -2.306 -15.799 1.00 94.88 101 HIS A N 1
ATOM 793 C CA . HIS A 1 101 ? 4.239 -3.035 -15.577 1.00 94.88 101 HIS A CA 1
ATOM 794 C C . HIS A 1 101 ? 3.021 -2.422 -16.288 1.00 94.88 101 HIS A C 1
ATOM 796 O O . HIS A 1 101 ? 1.902 -2.895 -16.103 1.00 94.88 101 HIS A O 1
ATOM 802 N N . GLY A 1 102 ? 3.206 -1.379 -17.105 1.00 94.62 102 GLY A N 1
ATOM 803 C CA . GLY A 1 102 ? 2.120 -0.722 -17.842 1.00 94.62 102 GLY A CA 1
ATOM 804 C C . GLY A 1 102 ? 1.153 0.079 -16.960 1.00 94.62 102 GLY A C 1
ATOM 805 O O . GLY A 1 102 ? 0.001 0.290 -17.334 1.00 94.62 102 GLY A O 1
ATOM 806 N N . LEU A 1 103 ? 1.604 0.503 -15.777 1.00 92.12 103 LEU A N 1
ATOM 807 C CA . LEU A 1 103 ? 0.813 1.221 -14.772 1.00 92.12 103 LEU A CA 1
ATOM 808 C C . LEU A 1 103 ? 1.068 2.732 -14.773 1.00 92.12 103 LEU A C 1
ATOM 810 O O . LEU A 1 103 ? 0.270 3.490 -14.220 1.00 92.12 103 LEU A O 1
ATOM 814 N N . LYS A 1 104 ? 2.160 3.176 -15.400 1.00 80.06 104 LYS A N 1
ATOM 815 C CA . LYS A 1 104 ? 2.440 4.592 -15.637 1.00 80.06 104 LYS A CA 1
ATOM 816 C C . LYS A 1 104 ? 1.747 5.037 -16.930 1.00 80.06 104 LYS A C 1
ATOM 818 O O . LYS A 1 104 ? 1.884 4.372 -17.955 1.00 80.06 104 LYS A O 1
ATOM 823 N N . ARG A 1 105 ? 0.966 6.118 -16.858 1.00 61.69 105 ARG A N 1
ATOM 824 C CA . ARG A 1 105 ? 0.271 6.735 -18.001 1.00 61.69 105 ARG A CA 1
ATOM 825 C C . ARG A 1 105 ? 1.013 7.960 -18.502 1.00 61.69 105 ARG A C 1
ATOM 827 O O . ARG A 1 105 ? 1.598 8.658 -17.645 1.00 61.69 105 ARG A O 1
#